Protein AF-A0A0C2FN41-F1 (afdb_monomer)

Radius of gyration: 26.45 Å; Cα contacts (8 Å, |Δi|>4): 163; chains: 1; bounding box: 66×36×71 Å

pLDDT: mean 71.61, std 12.78, range [35.66, 89.44]

Nearest PDB structures (foldseek):
  7zw0-assembly1_sh  TM=4.347E-01  e=4.525E-06  Saccharomyces cerevisiae W303
  3hz7-assembly1_A  TM=8.105E-01  e=9.783E-01  Desulfitobacterium hafniense
  1vr6-assembly1_C  TM=5.571E-01  e=5.244E-01  Thermotoga maritima
  5y5z-assembly1_N  TM=7.145E-01  e=1.336E+00  Thermus thermophilus HB8
  2h00-assembly1_A  TM=5.556E-01  e=2.493E+00  Homo sapiens

Organism: NCBI:txid51022

Secondary structure (DSSP, 8-state):
-------TT----SBP-PBPTTSSB--SBP-TTSPPP------EEEEEPTTSS-EEEEETT-GGGS-SEEEEEPPP--HHHHHHHHHHHHHTT-EEEEES-TTT-EEEEEEETTT----SS-HHHHHT-TTGGGS-------

Structure (mmCIF, N/CA/C/O backbone):
data_AF-A0A0C2FN41-F1
#
_entry.id   AF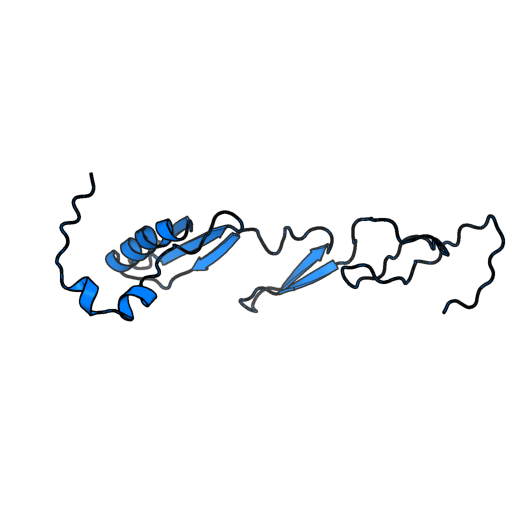-A0A0C2FN41-F1
#
loop_
_atom_site.group_PDB
_atom_site.id
_atom_site.type_symbol
_atom_site.label_atom_id
_atom_site.label_alt_id
_atom_site.label_comp_id
_atom_site.label_asym_id
_atom_site.label_entity_id
_atom_site.label_seq_id
_atom_site.pdbx_PDB_ins_code
_atom_site.Cartn_x
_atom_site.Cartn_y
_atom_site.Cartn_z
_atom_site.occupancy
_atom_site.B_iso_or_equiv
_atom_site.auth_seq_id
_atom_site.auth_comp_id
_atom_site.auth_asym_id
_atom_site.auth_atom_id
_atom_site.pdbx_PDB_model_num
ATOM 1 N N . MET A 1 1 ? 18.497 11.548 -34.499 1.00 40.88 1 MET A N 1
ATOM 2 C CA . MET A 1 1 ? 19.159 11.105 -35.746 1.00 40.88 1 MET A CA 1
ATOM 3 C C . MET A 1 1 ? 20.666 11.218 -35.547 1.00 40.88 1 MET A C 1
ATOM 5 O O . MET A 1 1 ? 21.138 12.319 -35.293 1.00 40.88 1 MET A O 1
ATOM 9 N N . CYS A 1 2 ? 21.404 10.102 -35.561 1.00 41.06 2 CYS A N 1
ATOM 10 C CA . CYS A 1 2 ? 22.872 10.107 -35.505 1.00 41.06 2 CYS A CA 1
ATOM 11 C C . CYS A 1 2 ? 23.430 10.289 -36.922 1.00 41.06 2 CYS A C 1
ATOM 13 O O . CYS A 1 2 ? 23.217 9.437 -37.778 1.00 41.06 2 CYS A O 1
ATOM 15 N N . TYR A 1 3 ? 24.141 11.390 -37.157 1.00 46.56 3 TYR A N 1
ATOM 16 C CA . TYR A 1 3 ? 24.856 11.671 -38.404 1.00 46.56 3 TYR A CA 1
ATOM 17 C C . TYR A 1 3 ? 26.252 11.027 -38.373 1.00 46.56 3 TYR A C 1
ATOM 19 O O . TYR A 1 3 ? 27.242 11.711 -38.134 1.00 46.56 3 TYR A O 1
ATOM 27 N N . GLY A 1 4 ? 26.349 9.709 -38.554 1.00 45.12 4 GLY A N 1
ATOM 28 C CA . GLY A 1 4 ? 27.648 9.030 -38.611 1.00 45.12 4 GLY A CA 1
ATOM 29 C C . GLY A 1 4 ? 27.582 7.721 -39.386 1.00 45.12 4 GLY A C 1
ATOM 30 O O . GLY A 1 4 ? 26.986 6.761 -38.905 1.00 45.12 4 GLY A O 1
ATOM 31 N N . LYS A 1 5 ? 28.180 7.704 -40.584 1.00 48.16 5 LYS A N 1
ATOM 32 C CA . LYS A 1 5 ? 28.467 6.486 -41.352 1.00 48.16 5 LYS A CA 1
ATOM 33 C C . LYS A 1 5 ? 29.503 5.664 -40.579 1.00 48.16 5 LYS A C 1
ATOM 35 O O . LYS A 1 5 ? 30.568 6.194 -40.286 1.00 48.16 5 LYS A O 1
ATOM 40 N N . HIS A 1 6 ? 29.209 4.402 -40.289 1.00 48.84 6 HIS A N 1
ATOM 41 C CA . HIS A 1 6 ? 30.227 3.416 -39.928 1.00 48.84 6 HIS A CA 1
ATOM 42 C C . HIS A 1 6 ? 30.108 2.240 -40.898 1.00 48.84 6 HIS A C 1
ATOM 44 O O . HIS A 1 6 ? 29.000 1.764 -41.153 1.00 48.84 6 HIS A O 1
ATOM 50 N N . GLU A 1 7 ? 31.243 1.859 -41.481 1.00 52.75 7 GLU A N 1
ATOM 51 C CA . GLU A 1 7 ? 31.395 0.736 -42.408 1.00 52.75 7 GLU A CA 1
ATOM 52 C C . GLU A 1 7 ? 31.396 -0.603 -41.648 1.00 52.75 7 GLU A C 1
ATOM 54 O O . GLU A 1 7 ? 31.653 -0.661 -40.441 1.00 52.75 7 GLU A O 1
ATOM 59 N N . GLU A 1 8 ? 31.039 -1.679 -42.355 1.00 46.75 8 GLU A N 1
ATOM 60 C CA . GLU A 1 8 ? 30.889 -3.035 -41.818 1.00 46.75 8 GLU A CA 1
ATOM 61 C C . GLU A 1 8 ? 32.152 -3.504 -41.076 1.00 46.75 8 GLU A C 1
ATOM 63 O O . GLU A 1 8 ? 33.190 -3.761 -41.680 1.00 46.75 8 GLU A O 1
ATOM 68 N N . GLY A 1 9 ? 32.050 -3.653 -39.751 1.00 57.53 9 GLY A N 1
ATOM 69 C CA . GLY A 1 9 ? 33.072 -4.300 -38.918 1.00 57.53 9 GLY A CA 1
ATOM 70 C C . GLY A 1 9 ? 33.505 -3.518 -37.677 1.00 57.53 9 GLY A C 1
ATOM 71 O O . GLY A 1 9 ? 34.018 -4.122 -36.734 1.00 57.53 9 GLY A O 1
ATOM 72 N N . GLU A 1 10 ? 33.245 -2.212 -37.603 1.00 53.12 10 GLU A N 1
ATOM 73 C CA . GLU A 1 10 ? 33.591 -1.409 -36.425 1.00 53.12 10 GLU A CA 1
ATOM 74 C C . GLU A 1 10 ? 32.438 -1.370 -35.414 1.00 53.12 10 GLU A C 1
ATOM 76 O O . GLU A 1 10 ? 31.403 -0.729 -35.608 1.00 53.12 10 GLU A O 1
ATOM 81 N N . LYS A 1 11 ? 32.613 -2.069 -34.286 1.00 57.09 11 LYS A N 1
ATOM 82 C CA . LYS A 1 11 ? 31.656 -2.050 -33.172 1.00 57.09 11 LYS A CA 1
ATOM 83 C C . LYS A 1 11 ? 31.678 -0.665 -32.529 1.00 57.09 11 LYS A C 1
ATOM 85 O O . LYS A 1 11 ? 32.574 -0.343 -31.753 1.00 57.09 11 LYS A O 1
ATOM 90 N N . CYS A 1 12 ? 30.689 0.157 -32.853 1.00 62.59 12 CYS A N 1
ATOM 91 C CA . CYS A 1 12 ? 30.542 1.485 -32.280 1.00 62.59 12 CYS A CA 1
ATOM 92 C C . CYS A 1 12 ? 30.394 1.392 -30.746 1.00 62.59 12 CYS A C 1
ATOM 94 O O . CYS A 1 12 ? 29.425 0.840 -30.225 1.00 62.59 12 CYS A O 1
ATOM 96 N N . THR A 1 13 ? 31.354 1.954 -30.006 1.00 66.81 13 THR A N 1
ATOM 97 C CA . THR A 1 13 ? 31.373 1.970 -28.530 1.00 66.81 13 THR A CA 1
ATOM 98 C C . THR A 1 13 ? 30.478 3.054 -27.924 1.00 66.81 13 THR A C 1
ATOM 100 O O . THR A 1 13 ? 30.405 3.184 -26.702 1.00 66.81 13 THR A O 1
ATOM 103 N N . ARG A 1 14 ? 29.769 3.840 -28.748 1.00 67.62 14 ARG A N 1
ATOM 104 C CA . ARG A 1 14 ? 28.824 4.847 -28.252 1.00 67.62 14 ARG A CA 1
ATOM 105 C C . ARG A 1 14 ? 27.629 4.166 -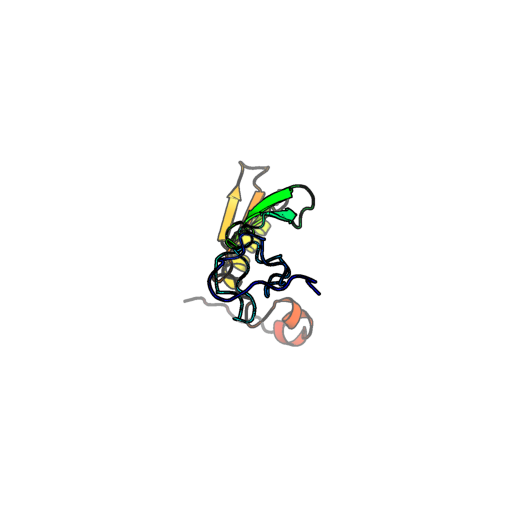27.577 1.00 67.62 14 ARG A C 1
ATOM 107 O O . ARG A 1 14 ? 27.128 3.175 -28.109 1.00 67.62 14 ARG A O 1
ATOM 114 N N . PRO A 1 15 ? 27.132 4.708 -26.454 1.00 75.88 15 PRO A N 1
ATOM 115 C CA . PRO A 1 15 ? 25.944 4.177 -25.806 1.00 75.88 15 PRO A CA 1
ATOM 116 C C . PRO A 1 15 ? 24.714 4.373 -26.697 1.00 75.88 15 PRO A C 1
ATOM 118 O O . PRO A 1 15 ? 24.508 5.438 -27.286 1.00 75.88 15 PRO A O 1
ATOM 121 N N . CYS A 1 16 ? 23.875 3.347 -26.777 1.00 80.94 16 CYS A N 1
ATOM 122 C CA . CYS A 1 16 ? 22.600 3.407 -27.465 1.00 80.94 16 CYS A CA 1
ATOM 123 C C . CYS A 1 16 ? 21.650 4.365 -26.728 1.00 80.94 16 CYS A C 1
ATOM 125 O O . CYS A 1 16 ? 21.410 4.225 -25.524 1.00 80.94 16 CYS A O 1
ATOM 127 N N . MET A 1 17 ? 21.097 5.330 -27.470 1.00 73.94 17 MET A N 1
ATOM 128 C CA . MET A 1 17 ? 20.159 6.343 -26.965 1.00 73.94 17 MET A CA 1
ATOM 129 C C . MET A 1 17 ? 18.686 5.929 -27.119 1.00 73.94 17 MET A C 1
ATOM 131 O O . MET A 1 17 ? 17.796 6.738 -26.868 1.00 73.94 17 MET A O 1
ATOM 135 N N . ALA A 1 18 ? 18.410 4.695 -27.549 1.00 76.06 18 ALA A N 1
ATOM 136 C CA . ALA A 1 18 ? 17.047 4.192 -27.642 1.00 76.06 18 ALA A CA 1
ATOM 137 C C . ALA A 1 18 ? 16.421 4.054 -26.247 1.00 76.06 18 ALA A C 1
ATOM 139 O O . ALA A 1 18 ? 17.076 3.609 -25.295 1.00 76.06 18 ALA A O 1
ATOM 140 N N . LEU A 1 19 ? 15.146 4.435 -26.149 1.00 73.38 19 LEU A N 1
ATOM 141 C CA . LEU A 1 19 ? 14.359 4.309 -24.931 1.00 73.38 19 LEU A CA 1
ATOM 142 C C . LEU A 1 19 ? 13.828 2.886 -24.809 1.00 73.38 19 LEU A C 1
ATOM 144 O O . LEU A 1 19 ? 13.267 2.319 -25.745 1.00 73.38 19 LEU A O 1
ATOM 148 N N . ARG A 1 20 ? 14.026 2.309 -23.631 1.00 76.44 20 ARG A N 1
ATOM 149 C CA . ARG A 1 20 ? 13.453 1.019 -23.257 1.00 76.44 20 ARG A CA 1
ATOM 150 C C . ARG A 1 20 ? 11.971 1.180 -22.897 1.00 76.44 20 ARG A C 1
ATOM 152 O O . ARG A 1 20 ? 11.530 2.302 -22.663 1.00 76.44 20 ARG A O 1
ATOM 159 N N . PRO A 1 21 ? 11.220 0.078 -22.727 1.00 75.94 21 PRO A N 1
ATOM 160 C CA . PRO A 1 21 ? 9.856 0.130 -22.191 1.00 75.94 21 PRO A CA 1
ATOM 161 C C . PRO A 1 21 ? 9.750 0.812 -20.818 1.00 75.94 21 PRO A C 1
ATOM 163 O O . PRO A 1 21 ? 8.709 1.360 -20.486 1.00 75.94 21 PRO A O 1
ATOM 166 N N . CYS A 1 22 ? 10.830 0.808 -20.025 1.00 75.69 22 CYS A N 1
ATOM 167 C CA . CYS A 1 22 ? 10.921 1.548 -18.765 1.00 75.69 22 CYS A CA 1
ATOM 168 C C . CYS A 1 22 ? 11.305 3.033 -18.933 1.00 75.69 22 CYS A C 1
ATOM 170 O O . CYS A 1 22 ? 11.714 3.650 -17.958 1.00 75.69 22 CYS A O 1
ATOM 172 N N . GLU A 1 23 ? 11.238 3.581 -20.152 1.00 75.44 23 GLU A N 1
ATOM 173 C CA . GLU A 1 23 ? 11.567 4.972 -20.523 1.00 75.44 23 GLU A CA 1
ATOM 174 C C . GLU A 1 23 ? 13.000 5.421 -20.181 1.00 75.44 23 GLU A C 1
ATOM 176 O O . GLU A 1 23 ? 13.333 6.605 -20.212 1.00 75.44 23 GLU A O 1
ATOM 181 N N . HIS A 1 24 ? 13.895 4.470 -19.910 1.00 80.88 24 HIS A N 1
ATOM 182 C CA . HIS A 1 24 ? 15.306 4.733 -19.653 1.00 80.88 24 HIS A CA 1
ATOM 183 C C . HIS A 1 24 ? 16.162 4.494 -20.903 1.00 80.88 24 HIS A C 1
ATOM 185 O O . HIS A 1 24 ? 15.855 3.594 -21.694 1.00 80.88 24 HIS A O 1
ATOM 191 N N . PRO A 1 25 ? 17.266 5.246 -21.075 1.00 80.81 25 PRO A N 1
ATOM 192 C CA . PRO A 1 25 ? 18.211 5.001 -22.156 1.00 80.81 25 PRO A CA 1
ATOM 193 C C . PRO A 1 25 ? 18.853 3.620 -22.003 1.00 80.81 25 PRO A C 1
ATOM 195 O O . PRO A 1 25 ? 19.213 3.205 -20.900 1.00 80.81 25 PRO A O 1
ATOM 198 N N . CYS A 1 26 ? 19.009 2.908 -23.120 1.00 80.38 26 CYS A N 1
ATOM 199 C CA . CYS A 1 26 ? 19.583 1.567 -23.128 1.00 80.38 26 CYS A CA 1
ATOM 200 C C . CYS A 1 26 ? 21.023 1.525 -22.593 1.00 80.38 26 CYS A C 1
ATOM 202 O O . CYS A 1 26 ? 21.383 0.550 -21.937 1.00 80.38 26 CYS A O 1
ATOM 204 N N . ALA A 1 27 ? 21.840 2.540 -22.898 1.00 74.75 27 ALA A N 1
ATOM 205 C CA . ALA A 1 27 ? 23.250 2.676 -22.499 1.00 74.75 27 ALA A CA 1
ATOM 206 C C . ALA A 1 27 ? 24.199 1.520 -22.903 1.00 74.75 27 ALA A C 1
ATOM 208 O O . ALA A 1 27 ? 25.401 1.611 -22.667 1.00 74.75 27 ALA A O 1
ATOM 209 N N . LEU A 1 28 ? 23.693 0.466 -23.554 1.00 72.81 28 LEU A N 1
ATOM 210 C CA . LEU A 1 28 ? 24.483 -0.607 -24.161 1.00 72.81 28 LEU A CA 1
ATOM 211 C C . LEU A 1 28 ? 25.260 -0.109 -25.385 1.00 72.81 28 LEU A C 1
ATOM 213 O O . LEU A 1 28 ? 24.871 0.910 -25.959 1.00 72.81 28 LEU A O 1
ATOM 217 N N . PRO A 1 29 ? 26.306 -0.832 -25.832 1.00 75.88 29 PRO A N 1
ATOM 218 C CA . PRO A 1 29 ? 26.988 -0.529 -27.084 1.00 75.88 29 PRO A CA 1
ATOM 219 C C . PRO A 1 29 ? 25.990 -0.370 -28.232 1.00 75.88 29 PRO A C 1
ATOM 221 O O . PRO A 1 29 ? 24.986 -1.089 -28.310 1.00 75.88 29 PRO A O 1
ATOM 224 N N . CYS A 1 30 ? 26.253 0.599 -29.104 1.00 77.44 30 CYS A N 1
ATOM 225 C CA . CYS A 1 30 ? 25.416 0.871 -30.257 1.00 77.44 30 CYS A CA 1
ATOM 226 C C . CYS A 1 30 ? 25.301 -0.393 -31.115 1.00 77.44 30 CYS A C 1
ATOM 228 O O . CYS A 1 30 ? 26.295 -0.950 -31.574 1.00 77.44 30 CYS A O 1
ATOM 230 N N . HIS A 1 31 ? 24.066 -0.832 -31.325 1.00 73.06 31 HIS A N 1
ATOM 231 C CA . HIS A 1 31 ? 23.726 -2.025 -32.097 1.00 73.06 31 HI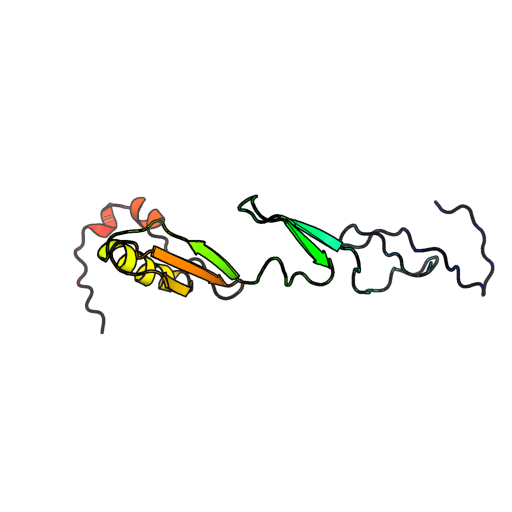S A CA 1
ATOM 232 C C . HIS A 1 31 ? 23.076 -1.662 -33.444 1.00 73.06 31 HIS A C 1
ATOM 234 O O . HIS A 1 31 ? 22.376 -2.464 -34.053 1.00 73.06 31 HIS A O 1
ATOM 240 N N . GLY A 1 32 ? 23.307 -0.434 -33.926 1.00 72.62 32 GLY A N 1
ATOM 241 C CA . GLY A 1 32 ? 22.882 0.013 -35.252 1.00 72.62 32 GLY A CA 1
ATOM 242 C C . GLY A 1 32 ? 21.371 -0.101 -35.469 1.00 72.62 32 GLY A C 1
ATOM 243 O O . GLY A 1 32 ? 20.601 0.632 -34.854 1.00 72.62 32 GLY A O 1
ATOM 244 N N . THR A 1 33 ? 20.966 -0.996 -36.374 1.00 67.50 33 THR A N 1
ATOM 245 C CA . THR A 1 33 ? 19.573 -1.231 -36.791 1.00 67.50 33 THR A CA 1
ATOM 246 C C . THR A 1 33 ? 18.905 -2.424 -36.107 1.00 67.50 33 THR A C 1
ATOM 248 O O . THR A 1 33 ? 17.700 -2.611 -36.279 1.00 67.50 33 THR A O 1
ATOM 251 N N . THR A 1 34 ? 19.636 -3.243 -35.343 1.00 70.88 34 THR A N 1
ATOM 252 C CA . THR A 1 34 ? 19.016 -4.367 -34.624 1.00 70.88 34 THR A CA 1
ATOM 253 C C . THR A 1 34 ? 18.201 -3.855 -33.432 1.00 70.88 34 THR A C 1
ATOM 255 O O . THR A 1 34 ? 18.559 -2.832 -32.859 1.00 70.88 34 THR A O 1
ATOM 258 N N . PRO A 1 35 ? 17.114 -4.52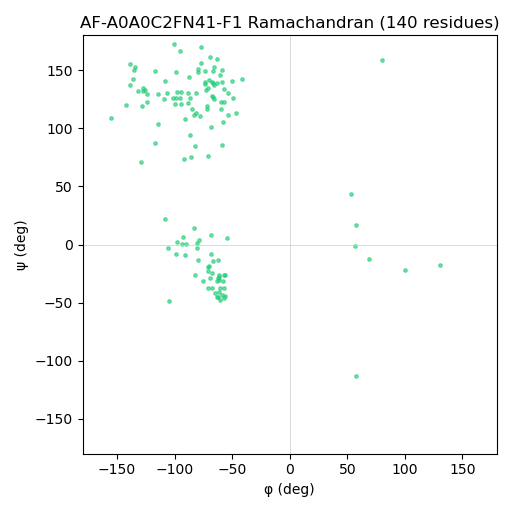0 -33.020 1.00 74.38 35 PRO A N 1
ATOM 259 C CA . PRO A 1 35 ? 16.388 -4.128 -31.814 1.00 74.38 35 PRO A CA 1
ATOM 260 C C . PRO A 1 35 ? 17.278 -4.217 -30.562 1.00 74.38 35 PRO A C 1
ATOM 262 O O . PRO A 1 35 ? 18.132 -5.100 -30.460 1.00 74.38 35 PRO A O 1
ATOM 265 N N . CYS A 1 36 ? 17.062 -3.310 -29.599 1.00 77.69 36 CYS A N 1
ATOM 266 C CA . CYS A 1 36 ? 17.749 -3.345 -28.306 1.00 77.69 36 CYS A CA 1
ATOM 267 C C . CYS A 1 36 ? 17.573 -4.721 -27.643 1.00 77.69 36 CYS A C 1
ATOM 269 O O . CYS A 1 36 ? 16.430 -5.161 -27.498 1.00 77.69 36 CYS A O 1
ATOM 271 N N . PRO A 1 37 ? 18.651 -5.374 -27.173 1.00 75.38 37 PRO A N 1
ATOM 272 C CA . PRO A 1 37 ? 18.521 -6.638 -26.462 1.00 75.38 37 PRO A CA 1
ATOM 273 C C . PRO A 1 37 ? 17.812 -6.435 -25.115 1.00 75.38 37 PRO A C 1
ATOM 275 O O . PRO A 1 37 ? 17.947 -5.391 -24.465 1.00 75.38 37 PRO A O 1
ATOM 278 N N . GLU A 1 38 ? 17.081 -7.456 -24.671 1.00 68.69 38 GLU A N 1
ATOM 279 C CA . GLU A 1 38 ? 16.431 -7.497 -23.359 1.00 68.69 38 GLU A CA 1
ATOM 280 C C . GLU A 1 38 ? 17.476 -7.660 -22.239 1.00 68.69 38 GLU A C 1
ATOM 282 O O . GLU A 1 38 ? 17.682 -8.738 -21.700 1.00 68.69 38 GLU A O 1
ATOM 287 N N . SER A 1 39 ? 18.192 -6.587 -21.899 1.00 71.31 39 SER A N 1
ATOM 288 C CA . SER A 1 39 ? 19.100 -6.558 -20.740 1.00 71.31 39 SER A CA 1
ATOM 289 C C . SER A 1 39 ? 18.434 -5.974 -19.488 1.00 71.31 39 SER A C 1
ATOM 291 O O . SER A 1 39 ? 17.384 -5.346 -19.563 1.00 71.31 39 SER A O 1
ATOM 293 N N . GLU A 1 40 ? 19.020 -6.118 -18.309 1.00 73.88 40 GLU A N 1
ATOM 294 C CA . GLU A 1 40 ? 18.497 -5.438 -17.122 1.00 73.88 40 GLU A CA 1
ATOM 295 C C . GLU A 1 40 ? 18.733 -3.919 -17.190 1.00 73.88 40 GLU A C 1
ATOM 297 O O . GLU A 1 40 ? 19.768 -3.445 -17.665 1.00 73.88 40 GLU A O 1
ATOM 302 N N . CYS A 1 41 ? 17.768 -3.123 -16.722 1.00 80.19 41 CYS A N 1
ATOM 303 C CA . CYS A 1 41 ? 17.945 -1.677 -16.626 1.00 80.19 41 CYS A CA 1
ATOM 304 C C . CYS A 1 41 ? 18.789 -1.318 -15.392 1.00 80.19 41 CYS A C 1
ATOM 306 O O . CYS A 1 41 ? 18.318 -1.415 -14.261 1.00 80.19 41 CYS A O 1
ATOM 308 N N . GLY A 1 42 ? 20.014 -0.837 -15.616 1.00 74.94 42 GLY A N 1
ATOM 309 C CA . GLY A 1 42 ? 20.922 -0.381 -14.555 1.00 74.94 42 GLY A CA 1
ATOM 310 C C . GLY A 1 42 ? 20.624 1.015 -13.992 1.00 74.94 42 GLY A C 1
ATOM 311 O O . GLY A 1 42 ? 21.397 1.511 -13.176 1.00 74.94 42 GLY A O 1
ATOM 312 N N . GLN A 1 43 ? 19.543 1.671 -14.427 1.00 78.38 43 GLN A N 1
ATOM 313 C CA . GLN A 1 43 ? 19.213 3.023 -13.978 1.00 78.38 43 GLN A CA 1
ATOM 314 C C . GLN A 1 43 ? 18.748 3.016 -12.515 1.00 78.38 43 GLN A C 1
ATOM 316 O O . GLN A 1 43 ? 17.922 2.187 -12.132 1.00 78.38 43 GLN A O 1
ATOM 321 N N . MET A 1 44 ? 19.251 3.950 -11.704 1.00 79.69 44 MET A N 1
ATOM 322 C CA . MET A 1 44 ? 18.787 4.142 -10.328 1.00 79.69 44 MET A CA 1
ATOM 323 C C . MET A 1 44 ? 17.610 5.117 -10.297 1.00 79.69 44 MET A C 1
ATOM 325 O O . MET A 1 44 ? 17.736 6.262 -10.724 1.00 79.69 44 MET A O 1
ATOM 329 N N . VAL A 1 45 ? 16.473 4.673 -9.766 1.00 81.94 45 VAL A N 1
ATOM 330 C CA . VAL A 1 45 ? 15.263 5.485 -9.615 1.00 81.94 45 VAL A CA 1
ATOM 331 C C . VAL A 1 45 ? 15.033 5.835 -8.148 1.00 81.94 45 VAL A C 1
ATOM 333 O O . VAL A 1 45 ? 15.255 5.023 -7.247 1.00 81.94 45 VAL A O 1
ATOM 336 N N . ASN A 1 46 ? 14.589 7.067 -7.899 1.00 79.19 46 ASN A N 1
ATOM 337 C CA . ASN A 1 46 ? 14.230 7.523 -6.561 1.00 79.19 46 ASN A CA 1
ATOM 338 C C . ASN A 1 46 ? 12.802 7.093 -6.250 1.00 79.19 46 ASN A C 1
ATOM 340 O O . ASN A 1 46 ? 11.847 7.632 -6.808 1.00 79.19 46 ASN A O 1
ATOM 344 N N . VAL A 1 47 ? 12.653 6.171 -5.310 1.00 75.25 47 VAL A N 1
ATOM 345 C CA . VAL A 1 47 ? 11.345 5.753 -4.826 1.00 75.25 47 VAL A CA 1
ATOM 346 C C . VAL A 1 47 ? 11.012 6.543 -3.573 1.00 75.25 47 VAL A C 1
ATOM 348 O O . VAL A 1 47 ? 11.787 6.621 -2.617 1.00 75.25 47 VAL A O 1
ATOM 351 N N . THR A 1 48 ? 9.854 7.188 -3.605 1.00 68.56 48 THR A N 1
ATOM 352 C CA . THR A 1 48 ? 9.318 7.966 -2.491 1.00 68.56 48 THR A CA 1
ATOM 353 C C . THR A 1 48 ? 8.320 7.108 -1.731 1.00 68.56 48 THR A C 1
ATOM 355 O O . THR A 1 48 ? 7.432 6.502 -2.319 1.00 68.56 48 THR A O 1
ATOM 358 N N . CYS A 1 49 ? 8.460 7.054 -0.407 1.00 65.25 49 CYS A N 1
ATOM 359 C CA . CYS A 1 49 ? 7.425 6.488 0.451 1.00 65.25 49 CYS A CA 1
ATOM 360 C C . CYS A 1 49 ? 6.122 7.271 0.253 1.00 65.25 49 CYS A C 1
ATOM 362 O O . CYS A 1 49 ? 6.157 8.501 0.254 1.00 65.25 49 CYS A O 1
ATOM 364 N N . GLU A 1 50 ? 4.978 6.587 0.219 1.00 62.91 50 GLU A N 1
ATOM 365 C CA . GLU A 1 50 ? 3.648 7.226 0.230 1.00 62.91 50 GLU A CA 1
ATOM 366 C C . GLU A 1 50 ? 3.452 8.132 1.456 1.00 62.91 50 GLU A C 1
ATOM 368 O O . GLU A 1 50 ? 2.744 9.131 1.421 1.00 62.91 50 GLU A O 1
ATOM 373 N N . CYS A 1 51 ? 4.165 7.831 2.543 1.00 61.16 51 CYS A N 1
ATOM 374 C CA . CYS A 1 51 ? 4.233 8.660 3.737 1.00 61.16 51 CYS A CA 1
ATOM 375 C C . CYS 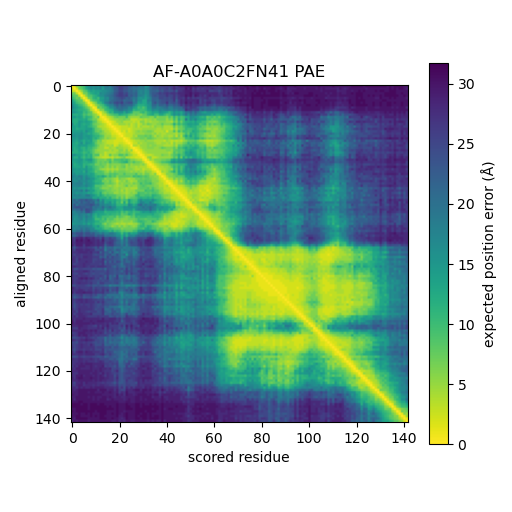A 1 51 ? 4.977 9.998 3.549 1.00 61.16 51 CYS A C 1
ATOM 377 O O . CYS A 1 51 ? 5.042 10.782 4.494 1.00 61.16 51 CYS A O 1
ATOM 379 N N . GLY A 1 52 ? 5.628 10.231 2.401 1.00 66.94 52 GLY A N 1
ATOM 380 C CA . GLY A 1 52 ? 6.405 11.431 2.055 1.00 66.94 52 GLY A CA 1
ATOM 381 C C . GLY A 1 52 ? 7.718 11.624 2.827 1.00 66.94 52 GLY A C 1
ATOM 382 O O . GLY A 1 52 ? 8.551 12.442 2.448 1.00 66.94 52 GLY A O 1
ATOM 383 N N . LYS A 1 53 ? 7.933 10.858 3.903 1.00 67.06 53 LYS A N 1
ATOM 384 C CA . LYS A 1 53 ? 9.015 11.072 4.881 1.00 67.06 53 LYS A CA 1
ATOM 385 C C . LYS A 1 53 ? 10.320 10.334 4.578 1.00 67.06 53 LYS A C 1
ATOM 387 O O . LYS A 1 53 ? 11.306 10.557 5.269 1.00 67.06 53 LYS A O 1
ATOM 392 N N . ARG A 1 54 ? 10.339 9.428 3.596 1.00 66.19 54 ARG A N 1
ATOM 393 C CA . ARG A 1 54 ? 11.525 8.629 3.238 1.00 66.19 54 ARG A CA 1
ATOM 394 C C . ARG A 1 54 ? 11.660 8.526 1.723 1.00 66.19 54 ARG A C 1
ATOM 396 O O . ARG A 1 54 ? 10.661 8.326 1.032 1.00 66.19 54 ARG A O 1
ATOM 403 N N . LYS A 1 55 ? 12.891 8.666 1.235 1.00 74.19 55 LYS A N 1
ATOM 404 C CA . LYS A 1 55 ? 13.275 8.520 -0.173 1.00 74.19 55 LYS A CA 1
ATOM 405 C C . LYS A 1 55 ? 14.427 7.521 -0.238 1.00 74.19 55 LYS A C 1
ATOM 407 O O . LYS A 1 55 ? 15.340 7.621 0.578 1.00 74.19 55 LYS A O 1
ATOM 412 N N . SER A 1 56 ? 14.379 6.574 -1.165 1.00 72.00 56 SER A N 1
ATOM 413 C CA . SER A 1 56 ? 15.428 5.565 -1.359 1.00 72.00 56 SER A CA 1
ATOM 414 C C . SER A 1 56 ? 15.731 5.389 -2.843 1.00 72.00 56 SER A C 1
ATOM 416 O O . SER A 1 56 ? 14.814 5.424 -3.661 1.00 72.00 56 SER A O 1
ATOM 418 N N . GLN A 1 57 ? 17.002 5.188 -3.189 1.00 79.12 57 GLN A N 1
ATOM 419 C CA . GLN A 1 57 ? 17.419 4.844 -4.551 1.00 79.12 57 GLN A CA 1
ATOM 420 C C . GLN A 1 57 ? 17.400 3.332 -4.739 1.00 79.12 57 GLN A C 1
ATOM 422 O O . GLN A 1 57 ? 17.944 2.600 -3.914 1.00 79.12 57 GLN A O 1
ATOM 427 N N . VAL A 1 58 ? 16.768 2.872 -5.816 1.00 79.19 58 VAL A N 1
ATOM 428 C CA . VAL A 1 58 ? 16.652 1.448 -6.164 1.00 79.19 58 VAL A CA 1
ATOM 429 C C . VAL A 1 58 ? 16.953 1.279 -7.651 1.00 79.19 58 VAL A C 1
ATOM 431 O O . VAL A 1 58 ? 16.746 2.209 -8.432 1.00 79.19 58 VAL A O 1
ATOM 434 N N . LYS A 1 59 ? 17.449 0.113 -8.070 1.00 83.69 59 LYS A N 1
ATOM 435 C CA . LYS A 1 59 ? 17.669 -0.170 -9.495 1.00 83.69 59 LYS A CA 1
ATOM 436 C C . LYS A 1 59 ? 16.335 -0.418 -10.195 1.00 83.69 59 LYS A C 1
ATOM 438 O O . LYS A 1 59 ? 15.481 -1.117 -9.664 1.00 83.69 59 LYS A O 1
ATOM 443 N N . CYS A 1 60 ? 16.172 0.100 -11.409 1.00 79.62 60 CYS A N 1
ATOM 444 C CA . CYS A 1 60 ? 14.957 -0.085 -12.201 1.00 79.62 60 CYS A CA 1
ATOM 445 C C . CYS A 1 60 ? 14.680 -1.564 -12.536 1.00 79.62 60 CYS A C 1
ATOM 447 O O . CYS A 1 60 ? 13.515 -1.939 -12.654 1.00 79.62 60 CYS A O 1
ATOM 449 N N . SER A 1 61 ? 15.718 -2.400 -12.676 1.00 72.62 61 SER A N 1
ATOM 450 C CA . SER A 1 61 ? 15.571 -3.849 -12.884 1.00 72.62 61 SER A CA 1
ATOM 451 C C . SER A 1 61 ? 15.063 -4.610 -11.658 1.00 72.62 61 SER A C 1
ATOM 453 O O . SER A 1 61 ? 14.539 -5.710 -11.805 1.00 72.62 61 SER A O 1
ATOM 455 N N . GLU A 1 62 ? 15.167 -4.023 -10.465 1.00 64.69 62 GLU A N 1
ATOM 456 C CA . GLU A 1 62 ? 14.802 -4.657 -9.203 1.00 64.69 62 GLU A CA 1
ATOM 457 C C . GLU A 1 62 ? 13.646 -3.898 -8.531 1.00 64.69 62 GLU A C 1
ATOM 459 O O . GLU A 1 62 ? 13.860 -3.033 -7.675 1.00 64.69 62 GLU A O 1
ATOM 464 N N . PRO A 1 63 ? 12.380 -4.233 -8.854 1.00 61.84 63 PRO A N 1
ATOM 465 C CA . PRO A 1 63 ? 11.216 -3.661 -8.175 1.00 61.84 63 PRO A CA 1
ATOM 466 C C . PRO A 1 63 ? 11.077 -4.120 -6.707 1.00 61.84 63 PRO A C 1
ATOM 468 O O . PRO A 1 63 ? 10.075 -3.827 -6.057 1.00 61.84 63 PRO A O 1
ATOM 471 N N . THR A 1 64 ? 12.067 -4.821 -6.150 1.00 59.06 64 THR A N 1
ATOM 472 C CA . THR A 1 64 ? 12.050 -5.462 -4.827 1.00 59.06 64 THR A CA 1
ATOM 473 C C . THR A 1 64 ? 11.990 -4.490 -3.646 1.00 59.06 64 THR A C 1
ATOM 475 O O . THR A 1 64 ? 11.665 -4.907 -2.536 1.00 59.06 64 THR A O 1
ATOM 478 N N . TYR A 1 65 ? 12.241 -3.197 -3.859 1.00 53.75 65 TYR A N 1
ATOM 479 C CA . TYR A 1 65 ? 12.374 -2.222 -2.768 1.00 53.75 65 TYR A CA 1
ATOM 480 C C . TYR A 1 65 ? 11.190 -1.266 -2.579 1.00 53.75 65 TYR A C 1
ATOM 482 O O . TYR A 1 65 ? 11.166 -0.534 -1.588 1.00 53.75 65 TYR A O 1
ATOM 490 N N . LEU A 1 66 ? 10.156 -1.325 -3.427 1.00 56.41 66 LEU A N 1
ATOM 491 C CA . LEU A 1 66 ? 8.827 -0.851 -3.028 1.00 56.41 66 LEU A CA 1
ATOM 492 C C . LEU A 1 66 ? 8.080 -2.051 -2.448 1.00 56.41 66 LEU A C 1
ATOM 494 O O . LEU A 1 66 ? 7.277 -2.698 -3.116 1.00 56.41 66 LEU A O 1
ATOM 498 N N . GLY A 1 67 ? 8.521 -2.401 -1.238 1.00 55.59 67 GLY A N 1
ATOM 499 C CA . GLY A 1 67 ? 8.438 -3.726 -0.647 1.00 55.59 67 GLY A CA 1
ATOM 500 C C . GLY A 1 67 ? 7.124 -4.451 -0.885 1.00 55.59 67 GLY A C 1
ATOM 501 O O . GLY A 1 67 ? 6.035 -3.890 -0.778 1.00 55.59 67 GLY A O 1
ATOM 502 N N . SER A 1 68 ? 7.239 -5.757 -1.082 1.00 62.94 68 SER A N 1
ATOM 503 C CA . SER A 1 68 ? 6.143 -6.723 -1.093 1.00 62.94 68 SER A CA 1
ATOM 504 C C . SER A 1 68 ? 5.271 -6.692 0.173 1.00 62.94 68 SER A C 1
ATOM 506 O O . SER A 1 68 ? 4.422 -7.558 0.318 1.00 62.94 68 SER A O 1
ATOM 508 N N . THR A 1 69 ? 5.474 -5.753 1.105 1.00 69.69 69 THR A N 1
ATOM 509 C CA . THR A 1 69 ? 4.803 -5.618 2.397 1.00 69.69 69 THR A CA 1
ATOM 510 C C . THR A 1 69 ? 4.559 -4.136 2.746 1.00 69.69 69 THR A C 1
ATOM 512 O O . THR A 1 69 ? 5.513 -3.373 2.903 1.00 69.69 69 THR A O 1
ATOM 515 N N . LEU A 1 70 ? 3.304 -3.727 2.922 1.00 78.81 70 LEU A N 1
ATOM 516 C CA . LEU A 1 70 ? 2.875 -2.419 3.424 1.00 78.81 70 LEU A CA 1
ATOM 517 C C . LEU A 1 70 ? 2.645 -2.496 4.931 1.00 78.81 70 LEU A C 1
ATOM 519 O O . LEU A 1 70 ? 1.943 -3.389 5.388 1.00 78.81 70 LEU A O 1
ATOM 523 N N . ASN A 1 71 ? 3.196 -1.558 5.700 1.00 82.88 71 ASN A N 1
ATOM 524 C CA . ASN A 1 71 ? 3.019 -1.509 7.152 1.00 82.88 71 ASN A CA 1
ATOM 525 C C . ASN A 1 71 ? 2.232 -0.260 7.557 1.00 82.88 71 ASN A C 1
ATOM 527 O O . ASN A 1 71 ? 2.608 0.853 7.190 1.00 82.88 71 ASN A O 1
ATOM 531 N N . PHE A 1 72 ? 1.183 -0.436 8.354 1.00 85.12 72 PHE A N 1
ATOM 532 C CA . PHE A 1 72 ? 0.348 0.634 8.884 1.00 85.12 72 PHE A CA 1
ATOM 533 C C . PHE A 1 72 ? 0.294 0.557 10.409 1.00 85.12 72 PHE A C 1
ATOM 535 O O . PHE A 1 72 ? -0.106 -0.463 10.961 1.00 85.12 72 PHE A O 1
ATOM 542 N N . ASN A 1 73 ? 0.688 1.632 11.094 1.00 84.94 73 ASN A N 1
ATOM 543 C CA . ASN A 1 73 ? 0.647 1.705 12.553 1.00 84.94 73 ASN A CA 1
ATOM 544 C C . ASN A 1 73 ? -0.601 2.471 13.017 1.00 84.94 73 ASN A C 1
ATOM 546 O O . ASN A 1 73 ? -0.789 3.641 12.673 1.00 84.94 73 ASN A O 1
ATOM 550 N N . PHE A 1 74 ? -1.445 1.810 13.804 1.00 86.50 74 PHE A N 1
ATOM 551 C CA . PHE A 1 74 ? -2.610 2.412 14.434 1.00 86.50 74 PHE A CA 1
ATOM 552 C C . PHE A 1 74 ? -2.214 3.208 15.681 1.00 86.50 74 PHE A C 1
ATOM 554 O O . PHE A 1 74 ? -1.296 2.859 16.419 1.00 86.50 74 PHE A O 1
ATOM 561 N N . LYS A 1 75 ? -2.963 4.277 15.972 1.00 85.12 75 LYS A N 1
ATOM 562 C CA . LYS A 1 75 ? -2.814 5.000 17.245 1.00 85.12 75 LYS A CA 1
ATOM 563 C C . LYS A 1 75 ? -3.079 4.049 18.430 1.00 85.12 75 LYS A C 1
ATOM 565 O O . LYS A 1 75 ? -3.915 3.153 18.285 1.00 85.12 75 LYS A O 1
ATOM 570 N N . PRO A 1 76 ? -2.449 4.267 19.603 1.00 82.75 76 PRO A N 1
ATOM 571 C CA . PRO A 1 76 ? -2.766 3.522 20.818 1.00 82.75 76 PRO A CA 1
ATOM 572 C C . PRO A 1 76 ? -4.275 3.507 21.069 1.00 82.75 76 PRO A C 1
ATOM 574 O O . PRO A 1 76 ? -4.929 4.553 21.065 1.00 82.75 76 PRO A O 1
ATOM 577 N N . MET A 1 77 ? -4.839 2.312 21.231 1.00 83.38 77 MET A N 1
ATOM 578 C CA . MET A 1 77 ? -6.288 2.116 21.314 1.00 83.38 77 MET A CA 1
ATOM 579 C C . MET A 1 77 ? -6.643 1.084 22.399 1.00 83.38 77 MET A C 1
ATOM 581 O O . MET A 1 77 ? -5.810 0.238 22.743 1.00 83.38 77 MET A O 1
ATOM 585 N N . PRO A 1 78 ? -7.859 1.130 22.974 1.00 81.56 78 PRO A N 1
ATOM 586 C CA . PRO A 1 78 ? -8.301 0.170 23.987 1.00 81.56 78 PRO A CA 1
ATOM 587 C C . PRO A 1 78 ? -8.383 -1.262 23.441 1.00 81.56 78 PRO A C 1
ATOM 589 O O . PRO A 1 78 ? -8.456 -1.483 22.229 1.00 81.56 78 PRO A O 1
ATOM 592 N N . MET A 1 79 ? -8.366 -2.238 24.353 1.00 81.50 79 MET A N 1
ATOM 593 C CA . MET A 1 79 ? -8.255 -3.665 24.033 1.00 81.50 79 MET A CA 1
ATOM 594 C C . MET A 1 79 ? -9.348 -4.162 23.079 1.00 81.50 79 MET A C 1
ATOM 596 O O . MET A 1 79 ? -9.010 -4.851 22.118 1.00 81.50 79 MET A O 1
ATOM 600 N N . GLU A 1 80 ? -10.622 -3.789 23.272 1.00 85.62 80 GLU A N 1
ATOM 601 C CA . GLU A 1 80 ? -11.697 -4.254 22.376 1.00 85.62 80 GLU A CA 1
ATOM 602 C C . GLU A 1 80 ? -11.489 -3.788 20.938 1.00 85.62 80 GLU A C 1
ATOM 604 O O . GLU A 1 80 ? -11.665 -4.564 20.000 1.00 85.62 80 GLU A O 1
ATOM 609 N N . LYS A 1 81 ? -11.047 -2.539 20.749 1.00 86.19 81 LYS A N 1
ATOM 610 C CA . LYS A 1 81 ? -10.792 -2.021 19.405 1.00 86.19 81 LYS A CA 1
ATOM 611 C C . LYS A 1 81 ? -9.601 -2.733 18.758 1.00 86.19 81 LYS A C 1
ATOM 613 O O . LYS A 1 81 ? -9.654 -3.017 17.566 1.00 86.19 81 LYS A O 1
ATOM 618 N N . ARG A 1 82 ? -8.549 -3.062 19.521 1.00 85.38 82 ARG A N 1
ATOM 619 C CA . ARG A 1 82 ? -7.412 -3.851 19.005 1.00 85.38 82 ARG A CA 1
ATOM 620 C C . ARG A 1 82 ? -7.848 -5.245 18.574 1.00 85.38 82 ARG A C 1
ATOM 622 O O . ARG A 1 82 ? -7.476 -5.684 17.491 1.00 85.38 82 ARG A O 1
ATOM 629 N N . ARG A 1 83 ? -8.664 -5.913 19.395 1.00 87.00 83 ARG A N 1
ATOM 630 C CA . ARG A 1 83 ? -9.224 -7.232 19.080 1.00 87.00 83 ARG A CA 1
ATOM 631 C C . ARG A 1 83 ? -10.010 -7.198 17.769 1.00 87.00 83 ARG A C 1
ATOM 633 O O . ARG A 1 83 ? -9.765 -8.038 16.912 1.00 87.00 83 ARG A O 1
ATOM 640 N N . PHE A 1 84 ? -10.868 -6.194 17.585 1.00 88.81 84 PHE A N 1
ATOM 641 C CA . PHE A 1 84 ? -11.616 -6.019 16.339 1.00 88.81 84 PHE A CA 1
ATOM 642 C C . PHE A 1 84 ? -10.700 -5.857 15.119 1.00 88.81 84 PHE A C 1
ATOM 644 O O . PHE A 1 84 ? -10.943 -6.476 14.090 1.00 88.81 84 PHE A O 1
ATOM 651 N N . VAL A 1 85 ? -9.632 -5.056 15.221 1.00 89.44 85 VAL A N 1
ATOM 652 C CA . VAL A 1 85 ? -8.679 -4.866 14.112 1.00 89.44 85 VAL A CA 1
ATOM 653 C C . VAL A 1 85 ? -7.992 -6.179 13.738 1.00 89.44 85 VAL A C 1
ATOM 655 O O . VAL A 1 85 ? -7.909 -6.485 12.553 1.00 89.44 85 VAL A O 1
ATOM 658 N N . HIS A 1 86 ? -7.536 -6.961 14.720 1.00 89.25 86 HIS A N 1
ATOM 659 C CA . HIS A 1 86 ? -6.921 -8.267 14.466 1.00 89.25 86 HIS A CA 1
ATOM 660 C C . HIS A 1 86 ? -7.889 -9.236 13.776 1.00 89.25 86 HIS A C 1
ATOM 662 O O . HIS A 1 86 ? -7.535 -9.844 12.770 1.00 89.25 86 HIS A O 1
ATOM 668 N N . GLU A 1 87 ? -9.118 -9.335 14.284 1.00 89.31 87 GLU A N 1
ATOM 669 C CA . GLU A 1 87 ? -10.155 -10.220 13.746 1.00 89.31 87 GLU A CA 1
ATOM 670 C C . GLU A 1 87 ? -10.583 -9.804 12.330 1.00 89.31 87 GLU A C 1
ATOM 672 O O . GLU A 1 87 ? -10.707 -10.636 11.433 1.00 89.31 87 GLU A O 1
ATOM 677 N N . TYR A 1 88 ? -10.738 -8.499 12.091 1.00 87.50 88 TYR A N 1
ATOM 678 C CA . TYR A 1 88 ? -11.111 -7.973 10.782 1.00 87.50 88 TYR A CA 1
ATOM 679 C C . TYR A 1 88 ? -9.977 -8.108 9.754 1.00 87.50 88 TYR A C 1
ATOM 681 O O . TYR A 1 88 ? -10.234 -8.424 8.595 1.00 87.50 88 TYR A O 1
ATOM 689 N N . ALA A 1 89 ? -8.718 -7.918 10.160 1.00 88.12 89 ALA A N 1
ATOM 690 C CA . ALA A 1 89 ? -7.559 -8.021 9.270 1.00 88.12 89 ALA A CA 1
ATOM 691 C C . ALA A 1 89 ? -7.385 -9.421 8.660 1.00 88.12 89 ALA A C 1
ATOM 693 O O . ALA A 1 89 ? -6.928 -9.533 7.519 1.00 88.12 89 ALA A O 1
ATOM 694 N N . THR A 1 90 ? -7.822 -10.475 9.358 1.00 86.06 90 THR A N 1
ATOM 695 C CA . THR A 1 90 ? -7.832 -11.849 8.834 1.00 86.06 90 THR A CA 1
ATOM 696 C C . THR A 1 90 ? -8.640 -11.963 7.537 1.00 86.06 90 THR A C 1
ATOM 698 O O . THR A 1 90 ? -8.203 -12.637 6.605 1.00 86.06 90 THR A O 1
ATOM 701 N N . PHE A 1 91 ? -9.757 -11.235 7.411 1.00 85.25 91 PHE A N 1
ATOM 702 C CA . PHE A 1 91 ? -10.582 -11.234 6.194 1.00 85.25 91 PHE A CA 1
ATOM 703 C C . PHE A 1 91 ? -9.890 -10.589 4.989 1.00 85.25 91 PHE A C 1
ATOM 705 O O . PHE A 1 91 ? -10.219 -10.916 3.852 1.00 85.25 91 PHE A O 1
ATOM 712 N N . PHE A 1 92 ? -8.928 -9.694 5.227 1.00 84.94 92 PHE A N 1
ATOM 713 C CA . PHE A 1 92 ? -8.130 -9.056 4.176 1.00 84.94 92 PHE A CA 1
ATOM 714 C C . PHE A 1 92 ? -6.819 -9.803 3.898 1.00 84.94 92 PHE A C 1
ATOM 716 O O . PHE A 1 92 ? -6.028 -9.366 3.059 1.00 84.94 92 PHE A O 1
ATOM 723 N N . SER A 1 93 ? -6.566 -10.908 4.612 1.00 82.94 93 SER A N 1
ATOM 724 C CA . SER A 1 93 ? -5.283 -11.620 4.607 1.00 82.94 93 SER A CA 1
ATOM 725 C C . SER A 1 93 ? -4.106 -10.682 4.923 1.00 82.94 93 SER A C 1
ATOM 727 O O . SER A 1 93 ? -3.071 -10.699 4.255 1.00 82.94 93 SER A O 1
ATOM 729 N N . ILE A 1 94 ? -4.303 -9.818 5.925 1.00 88.50 94 ILE A N 1
ATOM 730 C CA . ILE A 1 94 ? -3.313 -8.864 6.433 1.00 88.50 94 ILE A CA 1
ATOM 731 C C . ILE A 1 94 ? -2.815 -9.359 7.793 1.00 88.50 94 ILE A C 1
ATOM 733 O O . ILE A 1 94 ? -3.612 -9.654 8.684 1.00 88.50 94 ILE A O 1
ATOM 737 N N . ASP A 1 95 ? -1.496 -9.408 7.968 1.00 87.62 95 ASP A N 1
ATOM 738 C CA . ASP A 1 95 ? -0.882 -9.748 9.250 1.00 87.62 95 ASP A CA 1
ATOM 739 C C . ASP A 1 95 ? -1.039 -8.569 10.215 1.00 87.62 95 ASP A C 1
ATOM 741 O O . ASP A 1 95 ? -0.859 -7.417 9.834 1.00 87.62 95 ASP A O 1
ATOM 745 N N . THR A 1 96 ? -1.367 -8.821 11.478 1.00 88.81 96 THR A N 1
ATOM 746 C CA . THR A 1 96 ? -1.487 -7.764 12.490 1.00 88.81 96 THR A CA 1
ATOM 747 C C . THR A 1 96 ? -0.723 -8.154 13.741 1.00 88.81 96 THR A C 1
ATOM 749 O O . THR A 1 96 ? -0.872 -9.260 14.254 1.00 88.81 96 THR A O 1
ATOM 752 N N . THR A 1 97 ? 0.082 -7.239 14.266 1.00 86.69 97 THR A N 1
ATOM 753 C CA . THR A 1 97 ? 0.881 -7.438 15.475 1.00 86.69 97 THR A CA 1
ATOM 754 C C . THR A 1 97 ? 0.615 -6.306 16.450 1.00 86.69 97 THR A C 1
ATOM 756 O O . THR A 1 97 ? 0.598 -5.132 16.091 1.00 86.69 97 THR A O 1
ATOM 759 N N . SER A 1 98 ? 0.365 -6.644 17.709 1.00 82.62 98 SER A N 1
ATOM 760 C CA . SER A 1 98 ? 0.256 -5.633 18.754 1.00 82.62 98 SER A CA 1
ATOM 761 C C . SER A 1 98 ? 1.644 -5.326 19.300 1.00 82.62 98 SER A C 1
ATOM 763 O O . SER A 1 98 ? 2.329 -6.251 19.740 1.00 82.62 98 SER A O 1
ATOM 765 N N . VAL A 1 99 ? 2.026 -4.059 19.306 1.00 74.25 99 VAL A N 1
ATOM 766 C CA . VAL A 1 99 ? 3.341 -3.593 19.752 1.00 74.25 99 VAL A CA 1
ATOM 767 C C . VAL A 1 99 ? 3.137 -2.686 20.969 1.00 74.25 99 VAL A C 1
ATOM 769 O O . VAL A 1 99 ? 2.092 -2.051 21.084 1.00 74.25 99 VAL A O 1
ATOM 772 N N . ASP A 1 100 ? 4.102 -2.657 21.888 1.00 79.06 100 ASP A N 1
ATOM 773 C CA . ASP A 1 100 ? 4.118 -1.883 23.146 1.00 79.06 100 ASP A CA 1
ATOM 774 C C . ASP A 1 100 ? 3.338 -2.466 24.345 1.00 79.06 100 ASP A C 1
ATOM 776 O O . ASP A 1 100 ? 2.406 -3.267 24.217 1.00 79.06 100 ASP A O 1
ATOM 780 N N . ASP A 1 101 ? 3.718 -2.006 25.540 1.00 69.38 101 ASP A N 1
ATOM 781 C CA . ASP A 1 101 ? 3.117 -2.374 26.822 1.00 69.38 101 ASP A CA 1
ATOM 782 C C . ASP A 1 101 ? 1.802 -1.615 27.112 1.00 69.38 101 ASP A C 1
ATOM 784 O O . ASP A 1 101 ? 1.598 -0.475 26.662 1.00 69.38 101 ASP A O 1
ATOM 788 N N . PRO A 1 102 ? 0.860 -2.204 27.879 1.00 65.56 102 PRO A N 1
ATOM 789 C CA . PRO A 1 102 ? -0.300 -1.470 28.390 1.00 65.56 102 PRO A CA 1
ATOM 790 C C . PRO A 1 102 ? 0.171 -0.257 29.218 1.00 65.56 102 PRO A C 1
ATOM 792 O O . PRO A 1 102 ? 1.055 -0.437 30.053 1.00 65.56 102 PRO A O 1
ATOM 795 N N . PRO A 1 103 ? -0.376 0.969 29.049 1.00 65.94 103 PRO A N 1
ATOM 796 C CA . PRO A 1 103 ? -1.570 1.383 28.297 1.00 65.94 103 PRO A CA 1
ATOM 797 C C . PRO A 1 103 ? -1.311 1.938 26.877 1.00 65.94 103 PRO A C 1
ATOM 799 O O . PRO A 1 103 ? -2.261 2.341 26.208 1.00 65.94 103 PRO A O 1
ATOM 802 N N . LYS A 1 104 ? -0.059 1.974 26.399 1.00 71.69 104 LYS A N 1
ATOM 803 C CA . LYS A 1 104 ? 0.310 2.547 25.085 1.00 71.69 104 LYS A CA 1
ATOM 804 C C . LYS A 1 104 ? 0.280 1.544 23.927 1.00 71.69 104 LYS A C 1
ATOM 806 O O . LYS A 1 104 ? 0.517 1.948 22.794 1.00 71.69 104 LYS A O 1
ATOM 811 N N . ARG A 1 105 ? -0.068 0.281 24.198 1.00 78.12 105 ARG A N 1
ATOM 812 C CA . ARG A 1 105 ? -0.153 -0.807 23.212 1.00 78.12 105 ARG A CA 1
ATOM 813 C C . ARG A 1 105 ? -0.897 -0.403 21.933 1.00 78.12 105 ARG A C 1
ATOM 815 O O . ARG A 1 105 ? -2.110 -0.160 21.941 1.00 78.12 105 ARG A O 1
ATOM 822 N N . SER A 1 106 ? -0.137 -0.352 20.848 1.00 84.25 106 SER A N 1
ATOM 823 C CA . SER A 1 106 ? -0.552 -0.041 19.486 1.00 84.25 106 SER A CA 1
ATOM 824 C C . SER A 1 106 ? -0.705 -1.329 18.662 1.00 84.25 106 SER A C 1
ATOM 826 O O . SER A 1 106 ? -0.429 -2.433 19.141 1.00 84.25 106 SER A O 1
ATOM 828 N N . VAL A 1 107 ? -1.225 -1.216 17.439 1.00 87.00 107 VAL A N 1
ATOM 829 C CA . VAL A 1 107 ? -1.338 -2.340 16.496 1.00 87.00 107 VAL A CA 1
ATOM 830 C C . VAL A 1 107 ? -0.672 -1.925 15.198 1.00 87.00 107 VAL A C 1
ATOM 832 O O . VAL A 1 107 ? -0.941 -0.844 14.682 1.00 87.00 107 VAL A O 1
ATOM 835 N N . ILE A 1 108 ? 0.170 -2.793 14.657 1.00 88.31 108 ILE A N 1
ATOM 836 C CA . ILE A 1 108 ? 0.785 -2.641 13.347 1.00 88.31 108 ILE A CA 1
ATOM 837 C C . ILE A 1 108 ? 0.158 -3.677 12.418 1.00 88.31 108 ILE A C 1
ATOM 839 O O . ILE A 1 108 ? 0.139 -4.864 12.728 1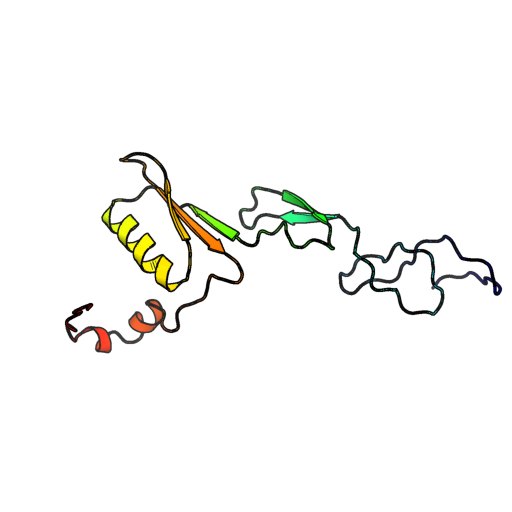.00 88.31 108 ILE A O 1
ATOM 843 N N . ALA A 1 109 ? -0.379 -3.227 11.289 1.00 88.44 109 ALA A N 1
ATOM 844 C CA . ALA A 1 109 ? -0.890 -4.074 10.221 1.00 88.44 109 ALA A CA 1
ATOM 845 C C . ALA A 1 109 ? 0.122 -4.153 9.076 1.00 88.44 109 ALA A C 1
ATOM 847 O O . ALA A 1 109 ? 0.524 -3.124 8.538 1.00 88.44 109 ALA A O 1
ATOM 848 N N . THR A 1 110 ? 0.499 -5.363 8.686 1.00 87.00 110 THR A N 1
ATOM 849 C CA . THR A 1 110 ? 1.441 -5.677 7.614 1.00 87.00 110 THR A CA 1
ATOM 850 C C . THR A 1 110 ? 0.710 -6.393 6.474 1.00 87.00 110 THR A C 1
ATOM 852 O O . THR A 1 110 ? 0.391 -7.577 6.558 1.00 87.00 110 THR A O 1
ATOM 855 N N . ALA A 1 111 ? 0.427 -5.686 5.381 1.00 84.31 111 ALA A N 1
ATOM 856 C CA . ALA A 1 111 ? -0.229 -6.232 4.194 1.00 84.31 111 ALA A CA 1
ATOM 857 C C . ALA A 1 111 ? 0.811 -6.663 3.157 1.00 84.31 111 ALA A C 1
ATOM 859 O O . ALA A 1 111 ? 1.596 -5.837 2.704 1.00 84.31 111 ALA A O 1
ATOM 860 N N . LYS A 1 112 ? 0.830 -7.938 2.756 1.00 80.94 112 LYS A N 1
ATOM 861 C CA . LYS A 1 112 ? 1.808 -8.448 1.784 1.00 80.94 112 LYS A CA 1
ATOM 862 C C . LYS A 1 112 ? 1.224 -8.520 0.367 1.00 80.94 112 LYS A C 1
ATOM 864 O O . LYS A 1 112 ? 0.198 -9.167 0.154 1.00 80.94 112 LYS A O 1
ATOM 869 N N . ARG A 1 113 ? 1.891 -7.912 -0.620 1.00 69.19 113 ARG A N 1
ATOM 870 C CA . ARG A 1 113 ? 1.520 -7.948 -2.044 1.00 69.19 113 ARG A CA 1
ATOM 871 C C . ARG A 1 113 ? 1.514 -9.398 -2.536 1.00 69.19 113 ARG A C 1
ATOM 873 O O . ARG A 1 113 ? 2.518 -10.093 -2.435 1.00 69.19 113 ARG A O 1
ATOM 880 N N . GLY A 1 114 ? 0.372 -9.841 -3.061 1.00 70.94 114 GLY A N 1
ATOM 881 C CA . GLY A 1 114 ? 0.138 -11.221 -3.510 1.00 70.94 114 GLY A CA 1
ATOM 882 C C . GLY A 1 114 ? -0.632 -12.090 -2.509 1.00 70.94 114 GLY A C 1
ATOM 883 O O . GLY A 1 114 ? -1.287 -13.043 -2.927 1.00 70.94 114 GLY A O 1
ATOM 884 N N . ILE A 1 115 ? -0.629 -11.720 -1.223 1.00 75.25 115 ILE A N 1
ATOM 885 C CA . ILE A 1 115 ? -1.357 -12.424 -0.155 1.00 75.25 115 ILE A CA 1
ATOM 886 C C . ILE A 1 115 ? -2.605 -11.636 0.245 1.00 75.25 115 ILE A C 1
ATOM 888 O O . ILE A 1 115 ? -3.694 -12.199 0.290 1.00 75.25 115 ILE A O 1
ATOM 892 N N . SER A 1 116 ? -2.464 -10.328 0.480 1.00 75.81 116 SER A N 1
ATOM 893 C CA . SER A 1 116 ? -3.573 -9.467 0.889 1.00 75.81 116 SER A CA 1
ATOM 894 C C . SER A 1 116 ? -4.596 -9.316 -0.238 1.00 75.81 116 SER A C 1
ATOM 896 O O . SER A 1 116 ? -4.226 -8.946 -1.359 1.00 75.81 116 SER A O 1
ATOM 898 N N . ARG A 1 117 ? -5.876 -9.575 0.047 1.00 76.44 117 ARG A N 1
ATOM 899 C CA . ARG A 1 117 ? -6.982 -9.499 -0.922 1.00 76.44 117 ARG A CA 1
ATOM 900 C C . ARG A 1 117 ? -8.182 -8.788 -0.310 1.00 76.44 117 ARG A C 1
ATOM 902 O O . ARG A 1 117 ? -8.398 -8.852 0.894 1.00 76.44 117 ARG A O 1
ATOM 909 N N . ALA A 1 118 ? -8.970 -8.110 -1.142 1.00 73.81 118 ALA A N 1
ATOM 910 C CA . ALA A 1 118 ? -10.242 -7.558 -0.694 1.00 73.81 118 ALA A CA 1
ATOM 911 C C . ALA A 1 118 ? -11.256 -8.702 -0.489 1.00 73.81 118 ALA A C 1
ATOM 913 O O . ALA A 1 118 ? -11.370 -9.563 -1.368 1.00 73.81 118 ALA A O 1
ATOM 914 N N . PRO A 1 119 ? -11.991 -8.730 0.634 1.00 73.69 119 PRO A N 1
ATOM 915 C CA . PRO A 1 119 ? -13.058 -9.698 0.836 1.00 73.69 119 PRO A CA 1
ATOM 916 C C . PRO A 1 119 ? -14.199 -9.451 -0.159 1.00 73.69 119 PRO A C 1
ATOM 918 O O . PRO A 1 119 ? -14.431 -8.324 -0.598 1.00 73.69 119 PRO A O 1
ATOM 921 N N . LEU A 1 120 ? -14.944 -10.511 -0.484 1.00 65.69 120 LEU A N 1
ATOM 922 C CA . LEU A 1 120 ? -16.058 -10.467 -1.444 1.00 65.69 120 LEU A CA 1
ATOM 923 C C . LEU A 1 120 ? -17.194 -9.529 -1.006 1.00 65.69 120 LEU A C 1
ATOM 925 O O . LEU A 1 120 ? -17.909 -8.983 -1.842 1.00 65.69 120 LEU A O 1
ATOM 929 N N . VAL A 1 121 ? -17.355 -9.334 0.303 1.00 68.88 121 VAL A N 1
ATOM 930 C CA . VAL A 1 121 ? -18.355 -8.439 0.885 1.00 68.88 121 VAL A CA 1
ATOM 931 C C . VAL A 1 121 ? -17.656 -7.506 1.863 1.00 68.88 121 VAL A C 1
ATOM 933 O O . VAL A 1 121 ? -17.071 -7.942 2.851 1.00 68.88 121 VAL A O 1
ATOM 936 N N . LEU A 1 122 ? -17.728 -6.206 1.587 1.00 76.00 122 LEU A N 1
ATOM 937 C CA . LEU A 1 122 ? -17.253 -5.163 2.490 1.00 76.00 122 LEU A CA 1
ATOM 938 C C . LEU A 1 122 ? -18.369 -4.789 3.472 1.00 76.00 122 LEU A C 1
ATOM 940 O O . LEU A 1 122 ? -19.537 -4.706 3.089 1.00 76.00 122 LEU A O 1
ATOM 944 N N . LEU A 1 123 ? -18.019 -4.474 4.723 1.00 70.44 123 LEU A N 1
ATOM 945 C CA . LEU A 1 123 ? -18.988 -3.982 5.716 1.00 70.44 123 LEU A CA 1
ATOM 946 C C . LEU A 1 123 ? -19.704 -2.701 5.250 1.00 70.44 123 LEU A C 1
ATOM 948 O O . LEU A 1 123 ? -20.881 -2.496 5.540 1.00 70.44 123 LEU A O 1
ATOM 952 N N . THR A 1 124 ? -19.031 -1.863 4.461 1.00 73.75 124 THR A N 1
ATOM 953 C CA . THR A 1 124 ? -19.631 -0.685 3.816 1.00 73.75 124 THR A CA 1
ATOM 954 C C . THR A 1 124 ? -20.729 -1.041 2.818 1.00 73.75 124 THR A C 1
ATOM 956 O O . THR A 1 124 ? -21.704 -0.301 2.705 1.00 73.75 124 THR A O 1
ATOM 959 N N . SER A 1 125 ? -20.633 -2.190 2.146 1.00 68.50 125 SER A N 1
ATOM 960 C CA . SER A 1 125 ? -21.700 -2.680 1.268 1.00 68.50 125 SER A CA 1
ATOM 961 C C . SER A 1 125 ? -22.944 -3.103 2.057 1.00 68.50 125 SER A C 1
ATOM 963 O O . SER A 1 125 ? -24.055 -2.958 1.552 1.00 68.50 125 SER A O 1
ATOM 965 N N . LEU A 1 126 ? -22.786 -3.553 3.309 1.00 67.62 126 LEU A N 1
ATOM 966 C CA . LEU A 1 126 ? -23.908 -3.903 4.192 1.00 67.62 126 LEU A CA 1
ATOM 967 C C . LEU A 1 126 ? -24.625 -2.671 4.760 1.00 67.62 126 LEU A C 1
ATOM 969 O O . LEU A 1 126 ? -25.841 -2.699 4.932 1.00 67.62 126 LEU A O 1
ATOM 973 N N . LEU A 1 127 ? -23.912 -1.561 4.981 1.00 67.88 127 LEU A N 1
ATOM 974 C CA . LEU A 1 127 ? -24.527 -0.290 5.397 1.00 67.88 127 LEU A CA 1
ATOM 975 C C . LEU A 1 127 ? -25.516 0.256 4.355 1.00 67.88 127 LEU A C 1
ATOM 977 O O . LEU A 1 127 ? -26.454 0.963 4.715 1.00 67.88 127 LEU A O 1
ATOM 981 N N . LYS A 1 128 ? -25.339 -0.097 3.075 1.00 69.88 128 LYS A N 1
ATOM 982 C CA . LYS A 1 128 ? -26.229 0.313 1.978 1.00 69.88 128 LYS A CA 1
ATOM 983 C C . LYS A 1 128 ? -27.599 -0.381 2.026 1.00 69.88 128 LYS A C 1
ATOM 985 O O . LYS A 1 128 ? -28.555 0.132 1.453 1.00 69.88 128 LYS A O 1
ATOM 990 N N . TYR A 1 129 ? -27.708 -1.501 2.746 1.00 65.69 129 TYR A N 1
ATOM 991 C CA . TYR A 1 129 ? -28.948 -2.260 2.923 1.00 65.69 129 TYR A CA 1
ATOM 992 C C . TYR A 1 129 ? -29.205 -2.549 4.412 1.00 65.69 129 TYR A C 1
ATOM 994 O O . TYR A 1 129 ? -29.131 -3.700 4.854 1.00 65.69 129 TYR A O 1
ATOM 1002 N N . PRO A 1 130 ? -29.568 -1.526 5.211 1.00 59.81 130 PRO A N 1
ATOM 1003 C CA . PRO A 1 130 ? -29.781 -1.671 6.654 1.00 59.81 130 PRO A CA 1
ATOM 1004 C C . PRO A 1 130 ? -30.924 -2.641 7.020 1.00 59.81 130 PRO A C 1
ATOM 1006 O O . PRO A 1 130 ? -31.036 -3.055 8.172 1.00 59.81 130 PRO A O 1
ATOM 1009 N N . GLY A 1 131 ? -31.770 -3.025 6.055 1.00 59.34 131 GLY A N 1
ATOM 1010 C CA . GLY A 1 131 ? -32.859 -3.986 6.245 1.00 59.34 131 GLY A CA 1
ATOM 1011 C C . GLY A 1 131 ? -32.413 -5.440 6.451 1.00 59.34 131 GLY A C 1
ATOM 1012 O O . GLY A 1 131 ? -33.152 -6.201 7.067 1.00 59.34 131 GLY A O 1
ATOM 1013 N N . VAL A 1 132 ? -31.209 -5.825 6.004 1.00 57.91 132 VAL A N 1
ATOM 1014 C CA . VAL A 1 132 ? -30.721 -7.222 6.079 1.00 57.91 132 VAL A CA 1
ATOM 1015 C C . VAL A 1 132 ? -30.140 -7.560 7.462 1.00 57.91 132 VAL A C 1
ATOM 1017 O O . VAL A 1 132 ? -30.199 -8.702 7.903 1.00 57.91 132 VAL A O 1
ATOM 1020 N N . LEU A 1 133 ? -29.644 -6.562 8.201 1.00 54.72 133 LEU A N 1
ATOM 1021 C CA . LEU A 1 133 ? -29.017 -6.738 9.523 1.00 54.72 133 LEU A CA 1
ATOM 1022 C C . LEU A 1 133 ? -30.016 -6.882 10.688 1.00 54.72 133 LEU A C 1
ATOM 1024 O O . LEU A 1 133 ? -29.601 -7.071 11.830 1.00 54.72 133 LEU A O 1
ATOM 1028 N N . L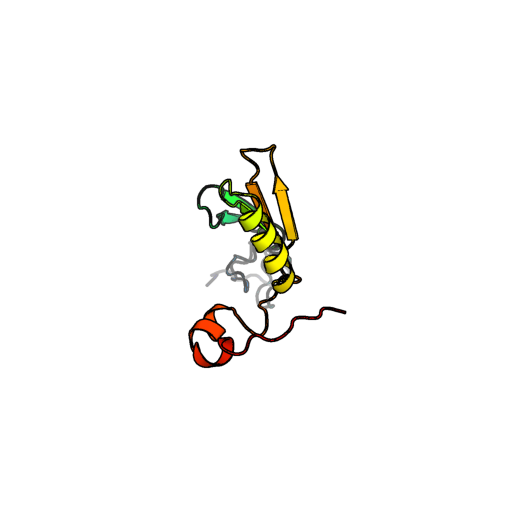YS A 1 134 ? -31.329 -6.779 10.438 1.00 54.00 134 LYS A N 1
ATOM 1029 C CA . LYS A 1 134 ? -32.354 -6.851 11.496 1.00 54.00 134 LYS A CA 1
ATOM 1030 C C . LYS A 1 134 ? -32.698 -8.269 11.950 1.00 54.00 134 LYS A C 1
ATOM 1032 O O . LYS A 1 134 ? -33.303 -8.417 13.011 1.00 54.00 134 LYS A O 1
ATOM 1037 N N . SER A 1 135 ? -32.301 -9.312 11.224 1.00 51.25 135 SER A N 1
ATOM 1038 C CA . SER A 1 135 ? -32.382 -10.667 11.767 1.00 51.25 135 SER A CA 1
ATOM 1039 C C . SER A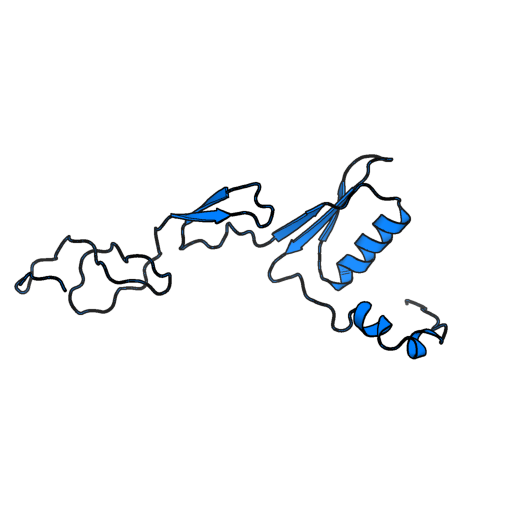 1 135 ? -31.175 -10.903 12.669 1.00 51.25 135 SER A C 1
ATOM 1041 O O . SER A 1 135 ? -30.046 -10.964 12.184 1.00 51.25 135 SER A O 1
ATOM 1043 N N . ARG A 1 136 ? -31.403 -11.057 13.979 1.00 48.50 136 ARG A N 1
ATOM 1044 C CA . ARG A 1 136 ? -30.427 -11.658 14.900 1.00 48.50 136 ARG A CA 1
ATOM 1045 C C . ARG A 1 136 ? -30.120 -13.080 14.413 1.00 48.50 136 ARG A C 1
ATOM 1047 O O . ARG A 1 136 ? -30.776 -14.032 14.820 1.00 48.50 136 ARG A O 1
ATOM 1054 N N . GLY A 1 137 ? -29.173 -13.212 13.492 1.00 49.84 137 GLY A N 1
ATOM 1055 C CA . GLY A 1 137 ? -28.647 -14.499 13.067 1.00 49.84 137 GLY A CA 1
ATOM 1056 C C . GLY A 1 137 ? -27.790 -15.067 14.189 1.00 49.84 137 GLY A C 1
ATOM 1057 O O . GLY A 1 137 ? -26.816 -14.440 14.600 1.00 49.84 137 GLY A O 1
ATOM 1058 N N . SER A 1 138 ? -28.184 -16.229 14.706 1.00 49.53 138 SER A N 1
ATOM 1059 C CA . SER A 1 138 ? -27.374 -17.042 15.611 1.00 49.53 138 SER A CA 1
ATOM 1060 C C . SER A 1 138 ? -26.057 -17.391 14.918 1.00 49.53 138 SER A C 1
ATOM 1062 O O . SER A 1 138 ? -26.027 -18.217 14.008 1.00 49.53 138 SER A O 1
ATOM 1064 N N . VAL A 1 139 ? -24.964 -16.745 15.320 1.00 43.47 139 VAL A N 1
ATOM 1065 C CA . VAL A 1 139 ? -23.615 -17.155 14.926 1.00 43.47 139 VAL A CA 1
ATOM 1066 C C . VAL A 1 139 ? -23.207 -18.281 15.872 1.00 43.47 139 VAL A C 1
ATOM 1068 O O . VAL A 1 139 ? -22.588 -18.056 16.907 1.00 43.47 139 VAL A O 1
ATOM 1071 N N . THR A 1 140 ? -23.608 -19.507 15.542 1.00 44.50 140 THR A N 1
ATOM 1072 C CA . THR A 1 140 ? -22.935 -20.709 16.046 1.00 44.50 140 THR A CA 1
ATOM 1073 C C . THR A 1 140 ? -21.782 -20.989 15.091 1.00 44.50 140 THR A C 1
ATOM 1075 O O . THR A 1 140 ? -21.966 -21.583 14.031 1.00 44.50 140 THR A O 1
ATOM 1078 N N . LEU A 1 141 ? -20.595 -20.490 15.436 1.00 44.31 141 LEU A N 1
ATOM 1079 C CA . LEU A 1 141 ? -19.351 -20.969 14.839 1.00 44.31 141 LEU A CA 1
ATOM 1080 C C . LEU A 1 141 ? -19.110 -22.377 15.404 1.00 44.31 141 LEU A C 1
ATOM 1082 O O . LEU A 1 141 ? -19.016 -22.532 16.622 1.00 44.31 141 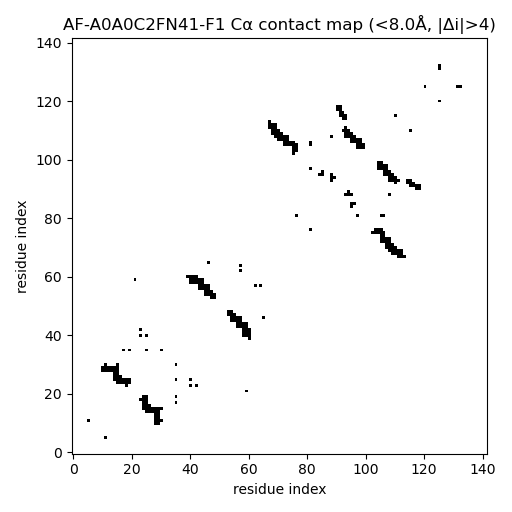LEU A O 1
ATOM 1086 N N . LYS A 1 142 ? -19.125 -23.383 14.524 1.00 35.66 142 LYS A N 1
ATOM 1087 C CA . LYS A 1 142 ? -18.654 -24.743 14.818 1.00 35.66 142 LYS A CA 1
ATOM 1088 C C . LYS A 1 142 ? -17.136 -24.794 14.747 1.00 35.66 142 LYS A C 1
ATOM 1090 O O . LYS A 1 142 ? -16.586 -24.087 13.873 1.00 35.66 142 LYS A O 1
#

Foldseek 3Di:
DDPDDDDPDDFAQAAAQDADPLRDGLGHGDPDPDDRDPDAQQDWDWDADPVNPDIDTDGPSCPCPVDQKDKDKAFQDDPVVLVVCCVVVVQQQWDKDWDDDPPRIIIMIIDGNPRGHHHPDDVVNVVVPVPVPPPPDPPPDD

InterPro domains:
  IPR001374 R3H domain [PF01424] (72-109)
  IPR001374 R3H domain [PS51061] (48-113)
  IPR034078 Transcription factor NFX1 family [PTHR12360] (10-62)
  IPR036867 R3H domain superfamily [SSF82708] (71-128)

Solvent-accessible surface area (backbone atoms only — not comparable to full-atom values): 9113 Å² total; per-residue (Å²): 136,85,94,70,93,78,67,96,85,70,80,48,78,52,58,28,78,55,66,42,98,84,72,40,64,59,62,43,63,40,61,84,87,58,81,83,75,95,66,80,48,82,52,74,42,81,48,65,43,95,81,72,81,49,74,47,80,40,44,65,63,49,72,71,77,74,48,60,54,47,78,46,77,49,73,62,51,59,69,71,62,52,51,50,51,50,62,54,29,56,62,31,46,28,49,65,47,79,44,74,60,88,85,61,26,23,40,37,38,41,34,31,71,91,62,41,44,84,53,99,70,52,74,72,64,47,66,77,45,68,80,70,73,72,62,86,70,85,82,76,81,128

Mean predicted aligned error: 17.08 Å

Sequence (142 aa):
MCYGKHEEGEKCTRPCMALRPCEHPCALPCHGTTPCPESECGQMVNVTCECGKRKSQVKCSEPTYLGSTLNFNFKPMPMEKRRFVHEYATFFSIDTTSVDDPPKRSVIATAKRGISRAPLVLLTSLLKYPGVLKSRGSVTLK